Protein AF-A0A6N7BJI2-F1 (afdb_monomer)

Secondary structure (DSSP, 8-state):
-PPP-----GGG-----TTHHHHH-THHHHS-SSHHHHHHHHHHHHHHHHHHHHH-GGGTT--GGGGS--

Solvent-accessible surface area (backbone atoms only — not comparable to full-atom values): 4618 Å² total; per-residue (Å²): 133,84,76,78,82,67,86,82,47,81,84,71,63,80,83,66,63,82,65,51,48,52,71,76,43,45,38,82,77,46,73,35,85,53,74,68,16,55,50,47,55,51,48,54,54,49,51,54,52,48,52,46,67,73,65,38,88,80,54,88,83,70,49,86,79,75,73,72,85,122

Foldseek 3Di:
DDDPPPPPDPVVDDDDDDCRVCVVCVCVPQVDPDPSSVVSVVVVVVVVVVCDVVVDVPCPQPDPVNPPPD

Structure (mmCIF, N/CA/C/O backbone):
data_AF-A0A6N7BJI2-F1
#
_entry.id   AF-A0A6N7BJI2-F1
#
loop_
_atom_site.group_PDB
_atom_site.id
_atom_site.type_symbol
_atom_site.label_atom_id
_atom_site.label_alt_id
_atom_site.label_comp_id
_atom_site.label_asym_id
_atom_site.label_entity_id
_atom_site.label_seq_id
_atom_site.pdbx_PDB_ins_code
_atom_site.Cartn_x
_atom_site.Cartn_y
_atom_site.Cartn_z
_atom_site.occupancy
_atom_site.B_iso_or_equiv
_atom_site.auth_seq_id
_atom_site.auth_comp_id
_atom_site.auth_asym_id
_atom_site.auth_atom_id
_atom_site.pdbx_PDB_model_num
ATOM 1 N N . MET A 1 1 ? -31.389 -15.835 26.722 1.00 40.53 1 MET A N 1
ATOM 2 C CA . MET A 1 1 ? -30.386 -14.995 27.409 1.00 40.53 1 MET A CA 1
ATOM 3 C C . MET A 1 1 ? -29.890 -13.965 26.411 1.00 40.53 1 MET A C 1
ATOM 5 O O . MET A 1 1 ? -29.217 -14.338 25.458 1.00 40.53 1 MET A O 1
ATOM 9 N N . ALA A 1 2 ? -30.342 -12.716 26.537 1.00 44.81 2 ALA A N 1
ATOM 10 C CA . ALA A 1 2 ? -29.928 -11.636 25.648 1.00 44.81 2 ALA A CA 1
ATOM 11 C C . ALA A 1 2 ? -28.477 -11.263 25.975 1.00 44.81 2 ALA A C 1
ATOM 13 O O . ALA A 1 2 ? -28.148 -11.017 27.132 1.00 44.81 2 ALA A O 1
ATOM 14 N N . LYS A 1 3 ? -27.610 -11.308 24.963 1.00 51.72 3 LYS A N 1
ATOM 15 C CA . LYS A 1 3 ? -26.189 -10.972 25.069 1.00 51.72 3 LYS A CA 1
ATOM 16 C C . LYS A 1 3 ? -26.093 -9.491 25.440 1.00 51.72 3 LYS A C 1
ATOM 18 O O . LYS A 1 3 ? -26.679 -8.671 24.739 1.00 51.72 3 LYS A O 1
ATOM 23 N N . GLU A 1 4 ? -25.422 -9.166 26.545 1.00 53.47 4 GLU A N 1
ATOM 24 C CA . GLU A 1 4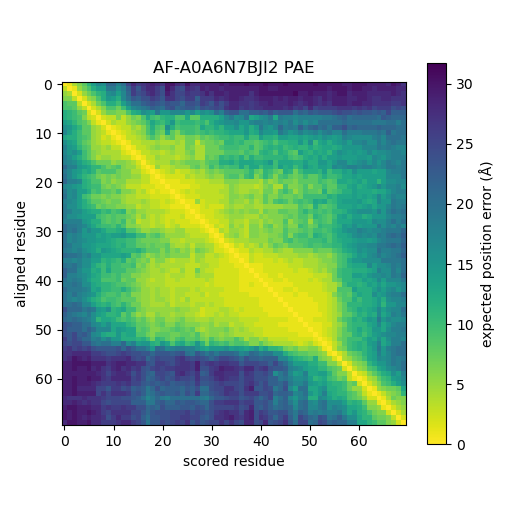 ? -25.182 -7.781 26.949 1.00 53.47 4 GLU A CA 1
ATOM 25 C C . GLU A 1 4 ? -24.613 -7.002 25.760 1.00 53.47 4 GLU A C 1
ATOM 27 O O . GLU A 1 4 ? -23.577 -7.370 25.199 1.00 53.47 4 GLU A O 1
ATOM 32 N N . ASN A 1 5 ? -25.316 -5.943 25.354 1.00 58.84 5 ASN A N 1
ATOM 33 C CA . ASN A 1 5 ? -24.838 -4.987 24.364 1.00 58.84 5 ASN A CA 1
ATOM 34 C C . ASN A 1 5 ? -23.734 -4.159 25.029 1.00 58.84 5 ASN A C 1
ATOM 36 O O . ASN A 1 5 ? -23.954 -3.016 25.424 1.00 58.84 5 ASN A O 1
ATOM 40 N N . GLY A 1 6 ? -22.572 -4.784 25.234 1.00 63.12 6 GLY A N 1
ATOM 41 C CA . GLY A 1 6 ? -21.394 -4.148 25.797 1.00 63.12 6 GLY A CA 1
ATOM 42 C C . GLY A 1 6 ? -21.112 -2.873 25.020 1.00 63.12 6 GLY A C 1
ATOM 43 O O . GLY A 1 6 ? -21.022 -2.920 23.797 1.00 63.12 6 GLY A O 1
ATOM 44 N N . ASN A 1 7 ? -21.056 -1.759 25.750 1.00 66.12 7 ASN A N 1
ATOM 45 C CA . ASN 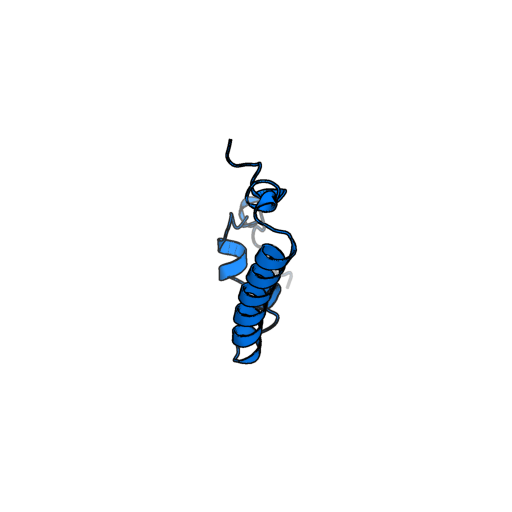A 1 7 ? -20.884 -0.382 25.290 1.00 66.12 7 ASN A CA 1
ATOM 46 C C . ASN A 1 7 ? -19.952 -0.249 24.070 1.00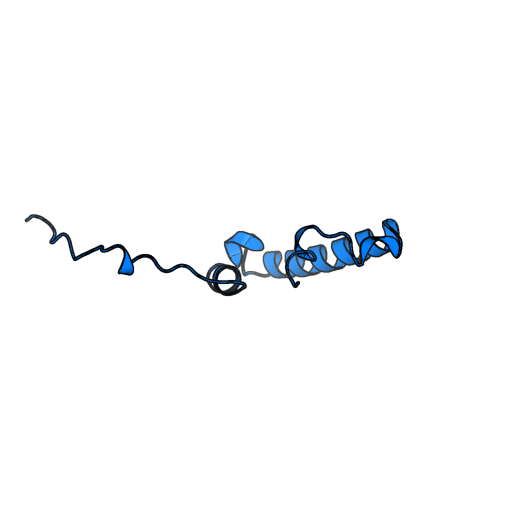 66.12 7 ASN A C 1
ATOM 48 O O . ASN A 1 7 ? -18.766 0.045 24.209 1.00 66.12 7 ASN A O 1
ATOM 52 N N . TYR A 1 8 ? -20.489 -0.445 22.865 1.00 71.19 8 TYR A N 1
ATOM 53 C CA . TYR A 1 8 ? -19.814 -0.131 21.614 1.00 71.19 8 TYR A CA 1
ATOM 54 C C . TYR A 1 8 ? -20.109 1.333 21.313 1.00 71.19 8 TYR A C 1
ATOM 56 O O . TYR A 1 8 ? -21.080 1.680 20.642 1.00 71.19 8 TYR A O 1
ATOM 64 N N . THR A 1 9 ? -19.325 2.206 21.931 1.00 80.25 9 THR A N 1
ATOM 65 C CA . THR A 1 9 ? -19.437 3.655 21.783 1.00 80.25 9 THR A CA 1
ATOM 66 C C . THR A 1 9 ? -18.541 4.134 20.643 1.00 80.25 9 THR A C 1
ATOM 68 O O . THR A 1 9 ? -17.667 3.412 20.170 1.00 80.25 9 THR A O 1
ATOM 71 N N . ALA A 1 10 ? -18.707 5.381 20.192 1.00 74.75 10 ALA A N 1
ATOM 72 C CA . ALA A 1 10 ? -17.857 5.950 19.137 1.00 74.75 10 ALA A CA 1
ATOM 73 C C . ALA A 1 10 ? -16.350 5.911 19.485 1.00 74.75 10 ALA A C 1
ATOM 75 O O . ALA A 1 10 ? -15.507 5.828 18.597 1.00 74.75 10 ALA A O 1
ATOM 76 N N . SER A 1 11 ? -16.008 5.891 20.778 1.00 76.25 11 SER A N 1
ATOM 77 C CA . SER A 1 11 ? -14.643 5.703 21.284 1.00 76.25 11 SER A CA 1
ATOM 78 C C . SER A 1 11 ? -14.067 4.298 21.055 1.00 76.25 11 SER A C 1
ATOM 80 O O . SER A 1 11 ? -12.861 4.114 21.179 1.00 76.25 11 SER A O 1
ATOM 82 N N . SER A 1 12 ? -14.892 3.302 20.719 1.00 79.56 12 SER A N 1
ATOM 83 C CA . SER A 1 12 ? -14.453 1.950 20.351 1.00 79.56 12 SER A CA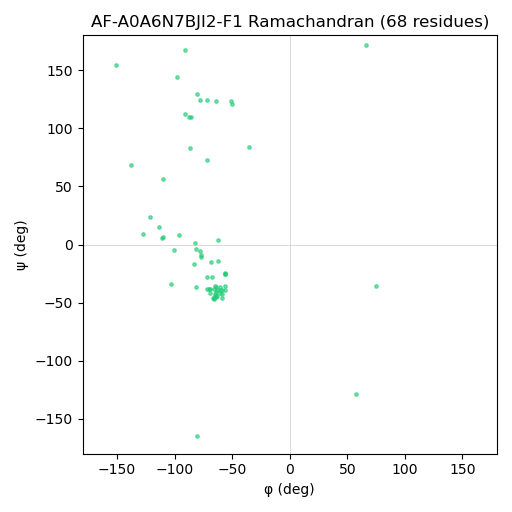 1
ATOM 84 C C . SER A 1 12 ? -13.898 1.878 18.919 1.00 79.56 12 SER A C 1
ATOM 86 O O . SER A 1 12 ? -13.308 0.864 18.537 1.00 79.56 12 SER A O 1
ATOM 88 N N . ILE A 1 13 ? -14.074 2.935 18.114 1.00 81.31 13 ILE A N 1
ATOM 89 C CA . ILE A 1 13 ? -13.563 3.022 16.743 1.00 81.31 13 ILE A CA 1
ATOM 90 C C . ILE A 1 13 ? -12.134 3.569 16.776 1.00 81.31 13 ILE A C 1
ATOM 92 O O . ILE A 1 13 ? -11.898 4.750 17.022 1.00 81.31 13 ILE A O 1
ATOM 96 N N . ASN A 1 14 ? -11.169 2.701 16.475 1.00 77.25 14 ASN A N 1
ATOM 97 C CA . ASN A 1 14 ? -9.762 3.080 16.382 1.00 77.25 14 ASN A CA 1
ATOM 98 C C . ASN A 1 14 ? -9.403 3.493 14.953 1.00 77.25 14 ASN A C 1
ATOM 100 O O . ASN A 1 14 ? -9.344 2.655 14.051 1.00 77.25 14 ASN A O 1
ATOM 104 N N . VAL A 1 15 ? -9.106 4.778 14.760 1.00 80.62 15 VAL A N 1
ATOM 105 C CA . VAL A 1 15 ? -8.554 5.291 13.502 1.00 80.62 15 VAL A CA 1
ATOM 106 C C . VAL A 1 15 ? -7.038 5.126 13.533 1.00 80.62 15 VAL A C 1
ATOM 108 O O . VAL A 1 15 ? -6.345 5.810 14.282 1.00 80.62 15 VAL A O 1
ATOM 111 N N . LEU A 1 16 ? -6.524 4.206 12.718 1.00 83.19 16 LEU A N 1
ATOM 112 C CA . LEU A 1 16 ? -5.086 4.003 12.540 1.00 83.19 16 LEU A CA 1
ATOM 113 C C . LEU A 1 16 ? -4.543 5.095 11.618 1.00 83.19 16 LEU A C 1
ATOM 115 O O . LEU A 1 16 ? -5.045 5.262 10.505 1.00 83.19 16 LEU A O 1
ATOM 119 N N . LYS A 1 17 ? -3.538 5.847 12.074 1.00 78.38 17 LYS A N 1
ATOM 120 C CA . LYS A 1 17 ? -2.974 6.964 11.304 1.00 78.38 17 LYS A CA 1
ATOM 121 C C . LYS A 1 17 ? -1.704 6.528 10.572 1.00 78.38 17 LYS A C 1
ATOM 123 O O . LYS A 1 17 ? -0.903 5.746 11.079 1.00 78.38 17 LYS A O 1
ATOM 128 N N . GLY A 1 18 ? -1.505 7.058 9.366 1.00 81.31 18 GLY A N 1
ATOM 129 C CA . GLY A 1 18 ? -0.288 6.837 8.581 1.00 81.31 18 GLY A CA 1
ATOM 130 C C . GLY A 1 18 ? 0.004 5.356 8.305 1.00 81.31 18 GLY A C 1
ATOM 131 O O . GLY A 1 18 ? -0.853 4.617 7.826 1.00 81.31 18 GLY A O 1
ATOM 132 N N . LEU A 1 19 ? 1.228 4.917 8.609 1.00 83.06 19 LEU A N 1
ATOM 133 C CA . LEU A 1 19 ? 1.721 3.561 8.319 1.00 83.06 19 LEU A CA 1
ATOM 134 C C . LEU A 1 19 ? 1.217 2.481 9.289 1.00 83.06 19 LEU A C 1
ATOM 136 O O . LEU A 1 19 ? 1.481 1.296 9.080 1.00 83.06 19 LEU A O 1
ATOM 140 N N . GLU A 1 20 ? 0.495 2.852 10.347 1.00 81.62 20 GLU A N 1
ATOM 141 C CA . GLU A 1 20 ? 0.019 1.890 11.345 1.00 81.62 20 GLU A CA 1
ATOM 142 C C . GLU A 1 20 ? -0.982 0.886 10.766 1.00 81.62 20 GLU A C 1
ATOM 144 O O . GLU A 1 20 ? -0.959 -0.289 11.133 1.00 81.62 20 GLU A O 1
ATOM 149 N N . ALA A 1 21 ? -1.829 1.322 9.829 1.00 80.25 21 ALA A N 1
ATOM 150 C CA . ALA A 1 21 ? -2.785 0.451 9.148 1.00 80.25 21 ALA A CA 1
ATOM 151 C C . ALA A 1 21 ? -2.077 -0.615 8.297 1.00 80.25 21 ALA A C 1
ATOM 153 O O . ALA A 1 21 ? -2.407 -1.800 8.379 1.00 80.25 21 ALA A O 1
ATOM 154 N N . VAL A 1 22 ? -1.048 -0.195 7.555 1.00 80.94 22 VAL A N 1
ATOM 155 C CA . VAL A 1 22 ? -0.239 -1.064 6.690 1.00 80.94 22 VAL A CA 1
ATOM 156 C C . VAL A 1 22 ? 0.526 -2.092 7.519 1.00 80.94 22 VAL A C 1
ATOM 158 O O . VAL A 1 22 ? 0.531 -3.275 7.193 1.00 80.94 22 VAL A O 1
ATOM 161 N N . ARG A 1 23 ? 1.107 -1.670 8.649 1.00 82.81 23 ARG A N 1
ATOM 162 C CA . ARG A 1 23 ? 1.836 -2.567 9.558 1.00 82.81 23 ARG A CA 1
ATOM 163 C C . ARG A 1 23 ? 0.928 -3.556 10.285 1.00 82.81 23 ARG A C 1
ATOM 165 O O . ARG A 1 23 ? 1.325 -4.699 10.478 1.00 82.81 23 ARG A O 1
ATOM 172 N N . LYS A 1 24 ? -0.279 -3.143 10.694 1.00 84.31 24 LYS A N 1
ATOM 173 C CA . LYS A 1 24 ? -1.230 -4.037 11.380 1.00 84.31 24 LYS A CA 1
ATOM 174 C C . LYS A 1 24 ? -1.851 -5.075 10.449 1.00 84.31 24 LYS A C 1
ATOM 176 O O . LYS A 1 24 ? -2.250 -6.135 10.923 1.00 84.31 24 LYS A O 1
ATOM 181 N N . ARG A 1 25 ? -1.976 -4.780 9.153 1.00 83.31 25 ARG A N 1
ATOM 182 C CA . ARG A 1 25 ? -2.571 -5.689 8.161 1.00 83.31 25 ARG A CA 1
ATOM 183 C C . ARG A 1 25 ? -1.766 -5.692 6.857 1.00 83.31 25 ARG A C 1
ATOM 185 O O . ARG A 1 25 ? -2.279 -5.246 5.833 1.00 83.31 25 ARG A O 1
ATOM 192 N N . PRO A 1 26 ? -0.537 -6.234 6.861 1.00 81.88 26 PRO A N 1
ATOM 193 C CA . PRO A 1 26 ? 0.336 -6.198 5.689 1.00 81.88 26 PRO A CA 1
ATOM 194 C C . PRO A 1 26 ? -0.253 -6.977 4.509 1.00 81.88 26 PRO A C 1
ATOM 196 O O . PRO A 1 26 ? -0.236 -6.480 3.389 1.00 81.88 26 PRO A O 1
ATOM 199 N N . ALA A 1 27 ? -0.883 -8.132 4.756 1.00 80.81 27 ALA A N 1
ATOM 200 C CA . ALA A 1 27 ? -1.505 -8.955 3.712 1.00 80.81 27 ALA A CA 1
ATOM 201 C C . ALA A 1 27 ? -2.559 -8.209 2.871 1.00 80.81 27 ALA A C 1
ATOM 203 O O . ALA A 1 27 ? -2.787 -8.563 1.724 1.00 80.81 27 ALA A O 1
ATOM 204 N N . MET A 1 28 ? -3.180 -7.153 3.408 1.00 84.50 28 MET A N 1
ATOM 205 C CA . MET A 1 28 ? -4.121 -6.323 2.648 1.00 84.50 28 MET A CA 1
ATOM 206 C C . MET A 1 28 ? -3.436 -5.530 1.524 1.00 84.50 28 MET A C 1
ATOM 208 O O . MET A 1 28 ? -4.077 -5.218 0.529 1.00 84.50 28 MET A O 1
ATOM 212 N N . TYR A 1 29 ? -2.151 -5.210 1.682 1.00 77.25 29 TYR A N 1
ATOM 213 C CA . TYR A 1 29 ? -1.381 -4.388 0.746 1.00 77.25 29 TYR A CA 1
ATOM 214 C C . TYR A 1 29 ? -0.440 -5.218 -0.131 1.00 77.25 29 TYR A C 1
ATOM 216 O O . TYR A 1 29 ? -0.242 -4.875 -1.288 1.00 77.25 29 TYR A O 1
ATOM 224 N N . ILE A 1 30 ? 0.118 -6.311 0.404 1.00 80.50 30 ILE A N 1
ATOM 225 C CA . ILE A 1 30 ? 1.076 -7.182 -0.307 1.00 80.50 30 ILE A CA 1
ATOM 226 C C . ILE A 1 30 ? 0.504 -8.567 -0.661 1.00 80.50 30 ILE A C 1
ATOM 228 O O . ILE A 1 30 ? 1.230 -9.440 -1.131 1.00 80.50 30 ILE A O 1
ATOM 232 N N . GLY A 1 31 ? -0.792 -8.792 -0.417 1.00 82.06 31 GLY A N 1
ATOM 233 C CA . GLY A 1 31 ? -1.533 -10.022 -0.731 1.00 82.06 31 GLY A CA 1
ATOM 234 C C . GLY A 1 31 ? -1.255 -11.212 0.197 1.00 82.06 31 GLY A C 1
ATOM 235 O O . GLY A 1 31 ? -2.161 -11.978 0.516 1.00 82.06 31 GLY A O 1
ATOM 236 N N . ASP A 1 32 ? -0.016 -11.369 0.658 1.00 83.75 32 ASP A N 1
ATOM 237 C CA . ASP A 1 32 ? 0.438 -12.463 1.519 1.00 83.75 32 ASP A CA 1
ATOM 238 C C . ASP A 1 32 ? 1.598 -11.977 2.403 1.00 83.75 32 ASP A C 1
ATOM 240 O O . ASP A 1 32 ? 2.305 -11.045 2.038 1.00 83.75 32 ASP A O 1
ATOM 244 N N . VAL A 1 33 ? 1.814 -12.595 3.563 1.00 84.31 33 VAL A N 1
ATOM 245 C CA . VAL A 1 33 ? 2.963 -12.313 4.446 1.00 84.31 33 VAL A CA 1
ATOM 246 C C . VAL A 1 33 ? 4.076 -13.361 4.293 1.00 84.31 33 VAL A C 1
ATOM 248 O O . VAL A 1 33 ? 5.132 -13.234 4.907 1.00 84.31 33 VAL A O 1
ATOM 251 N N . GLY A 1 34 ? 3.848 -14.406 3.488 1.00 86.31 34 GLY A N 1
ATOM 252 C CA . GLY A 1 34 ? 4.839 -15.430 3.155 1.00 86.31 34 GLY A CA 1
ATOM 253 C C . GLY A 1 34 ? 5.831 -15.016 2.059 1.00 86.31 34 GLY A C 1
ATOM 254 O O . GLY A 1 34 ? 5.936 -13.853 1.668 1.00 86.31 34 GLY A O 1
ATOM 255 N N . SER A 1 35 ? 6.548 -15.999 1.506 1.00 85.25 35 SER A N 1
ATOM 256 C CA . SER A 1 35 ? 7.580 -15.781 0.479 1.00 85.25 35 SER A CA 1
ATOM 257 C C . SER A 1 35 ? 7.063 -15.041 -0.757 1.00 85.25 35 SER A C 1
ATOM 259 O O . SER A 1 35 ? 7.775 -14.212 -1.313 1.00 85.25 35 SER A O 1
ATOM 261 N N . ARG A 1 36 ? 5.817 -15.280 -1.180 1.00 85.06 36 ARG A N 1
ATOM 262 C CA . ARG A 1 36 ? 5.202 -14.561 -2.307 1.00 85.06 36 ARG A CA 1
ATOM 263 C C . ARG A 1 36 ? 5.072 -13.065 -2.021 1.00 85.06 36 ARG A C 1
ATOM 265 O O . ARG A 1 36 ? 5.451 -12.265 -2.866 1.00 85.06 36 ARG A O 1
ATOM 272 N N . GLY A 1 37 ? 4.623 -12.695 -0.821 1.00 84.38 37 GLY A N 1
ATOM 273 C CA . GLY A 1 37 ? 4.520 -11.297 -0.394 1.00 84.38 37 GLY A CA 1
ATOM 274 C C . GLY A 1 37 ? 5.864 -10.570 -0.394 1.00 84.38 37 GLY A C 1
ATOM 275 O O . GLY A 1 37 ? 5.945 -9.413 -0.798 1.00 84.38 37 GLY A O 1
ATOM 276 N N . LEU A 1 38 ? 6.942 -11.270 -0.022 1.00 87.75 38 LEU A N 1
ATOM 277 C CA . LEU A 1 38 ? 8.298 -10.721 -0.103 1.00 87.75 38 LEU A CA 1
ATOM 278 C C . LEU A 1 38 ? 8.716 -10.425 -1.551 1.00 87.75 38 LEU A C 1
ATOM 280 O O . LEU A 1 38 ? 9.247 -9.351 -1.821 1.00 87.75 38 LEU A O 1
ATOM 284 N N . HIS A 1 39 ? 8.455 -11.341 -2.487 1.00 91.25 39 HIS A N 1
ATOM 285 C CA . HIS A 1 39 ? 8.737 -11.093 -3.905 1.00 91.25 39 HIS A CA 1
ATOM 286 C C . HIS A 1 39 ? 7.889 -9.938 -4.455 1.00 91.25 39 HIS A C 1
ATOM 288 O O . HIS A 1 39 ? 8.407 -9.129 -5.216 1.00 91.25 39 HIS A O 1
ATOM 294 N N . HIS A 1 40 ? 6.629 -9.802 -4.023 1.00 86.19 40 HIS A N 1
ATOM 295 C CA . HIS A 1 40 ? 5.789 -8.657 -4.387 1.00 86.19 40 HIS A CA 1
ATOM 296 C C . HIS A 1 40 ? 6.403 -7.325 -3.946 1.00 86.19 40 HIS A C 1
ATOM 298 O O . HIS A 1 40 ? 6.438 -6.391 -4.738 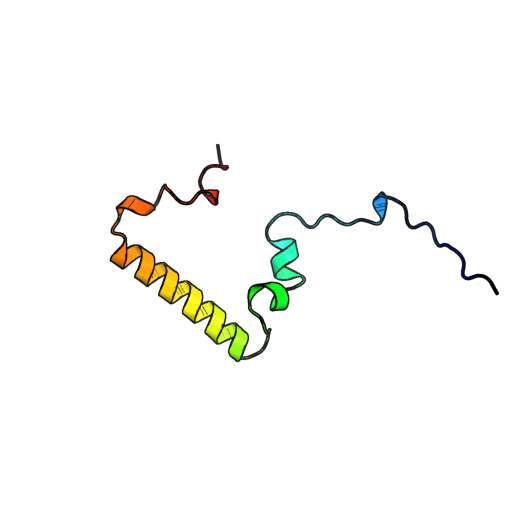1.00 86.19 40 HIS A O 1
ATOM 304 N N . LEU A 1 41 ? 6.957 -7.242 -2.732 1.00 86.25 41 LEU A N 1
ATOM 305 C CA . LEU A 1 41 ? 7.653 -6.033 -2.276 1.00 86.25 41 LEU A CA 1
ATOM 306 C C . LEU A 1 41 ? 8.859 -5.685 -3.155 1.00 86.25 41 LEU A C 1
ATOM 308 O O . LEU A 1 41 ? 9.078 -4.517 -3.462 1.00 86.25 41 LEU A O 1
ATOM 312 N N . ILE A 1 42 ? 9.638 -6.690 -3.558 1.00 89.94 42 ILE A N 1
ATOM 313 C CA . ILE A 1 42 ? 10.799 -6.487 -4.432 1.00 89.94 42 ILE A CA 1
ATOM 314 C C . ILE A 1 42 ? 10.343 -6.004 -5.810 1.00 89.94 42 ILE A C 1
ATOM 316 O O . ILE A 1 42 ? 10.885 -5.020 -6.309 1.00 89.94 42 ILE A O 1
ATOM 320 N N . ASN A 1 43 ? 9.330 -6.649 -6.390 1.00 90.56 43 ASN A N 1
ATOM 321 C CA . ASN A 1 43 ? 8.791 -6.271 -7.694 1.00 90.56 43 ASN A CA 1
ATOM 322 C C . ASN A 1 43 ? 8.284 -4.827 -7.685 1.00 90.56 43 ASN A C 1
ATOM 324 O O . ASN A 1 43 ? 8.679 -4.054 -8.543 1.00 90.56 43 ASN A O 1
ATOM 328 N N . GLU A 1 44 ? 7.533 -4.417 -6.662 1.00 88.81 44 GLU A N 1
ATOM 329 C CA . GLU A 1 44 ? 7.059 -3.033 -6.532 1.00 88.81 44 GLU A CA 1
ATOM 330 C C . GLU A 1 44 ? 8.211 -2.015 -6.488 1.00 88.81 44 GLU A C 1
ATOM 332 O O . GLU A 1 44 ? 8.125 -0.939 -7.079 1.00 88.81 44 GLU A O 1
ATOM 337 N N . VAL A 1 45 ? 9.322 -2.322 -5.809 1.00 88.69 45 VAL A N 1
ATOM 338 C CA . VAL A 1 45 ? 10.493 -1.425 -5.769 1.00 88.69 45 VAL A CA 1
ATOM 339 C C . VAL A 1 45 ? 11.185 -1.356 -7.129 1.00 88.69 45 VAL A C 1
ATOM 341 O O . VAL A 1 45 ? 11.584 -0.273 -7.567 1.00 88.69 45 VAL A O 1
ATOM 344 N N . VAL A 1 46 ? 11.324 -2.496 -7.801 1.00 91.19 46 VAL A N 1
ATOM 345 C CA . VAL A 1 46 ? 11.933 -2.580 -9.131 1.00 91.19 46 VAL A CA 1
ATOM 346 C C . VAL A 1 46 ? 11.071 -1.852 -10.160 1.00 91.19 46 VAL A C 1
ATOM 348 O O . VAL A 1 46 ? 11.598 -1.022 -10.893 1.00 91.19 46 VAL A O 1
ATOM 351 N N . ASP A 1 47 ? 9.759 -2.065 -10.154 1.00 86.94 47 ASP A N 1
ATOM 352 C CA . ASP A 1 47 ? 8.814 -1.421 -11.066 1.00 86.94 47 ASP A CA 1
ATOM 353 C C . ASP A 1 47 ? 8.776 0.092 -10.846 1.00 86.94 47 ASP A C 1
ATOM 355 O O . ASP A 1 47 ? 8.843 0.854 -11.807 1.00 86.94 47 ASP A O 1
ATOM 359 N N . ASN A 1 48 ? 8.804 0.556 -9.589 1.00 88.56 48 ASN A N 1
ATOM 360 C CA . ASN A 1 48 ? 8.955 1.985 -9.296 1.00 88.56 48 ASN A CA 1
ATOM 361 C C . ASN A 1 48 ? 10.273 2.551 -9.851 1.00 88.56 48 ASN A C 1
ATOM 363 O O . ASN A 1 48 ? 10.293 3.677 -10.348 1.00 88.56 48 ASN A O 1
ATOM 367 N N . SER A 1 49 ? 11.362 1.782 -9.773 1.00 87.25 49 SER A N 1
ATOM 368 C CA . SER A 1 49 ? 12.677 2.191 -10.282 1.00 87.25 49 SER A CA 1
ATOM 369 C C . SER A 1 49 ? 12.706 2.232 -11.815 1.00 87.25 49 SER A C 1
ATOM 371 O O . SER A 1 49 ? 13.291 3.144 -12.400 1.00 87.25 49 SER A O 1
ATOM 373 N N . ILE A 1 50 ? 12.044 1.276 -12.475 1.00 86.75 50 ILE A N 1
ATOM 374 C CA . ILE A 1 50 ? 11.874 1.229 -13.933 1.00 86.75 50 ILE A CA 1
ATOM 375 C C . ILE A 1 50 ? 10.993 2.390 -14.396 1.00 86.75 50 ILE A C 1
ATOM 377 O O . ILE A 1 50 ? 11.377 3.100 -15.320 1.00 86.75 50 ILE A O 1
ATOM 381 N N . ASP A 1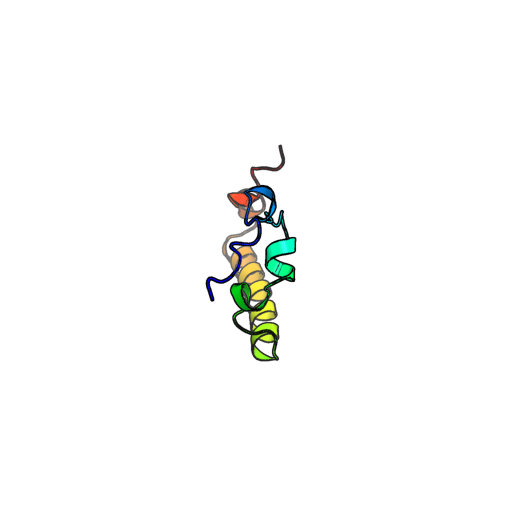 51 ? 9.866 2.647 -13.731 1.00 84.81 51 ASP A N 1
ATOM 382 C CA . ASP A 1 51 ? 8.994 3.789 -14.014 1.00 84.81 51 ASP A CA 1
ATOM 383 C C . ASP A 1 51 ? 9.751 5.118 -13.925 1.00 84.81 51 ASP A C 1
ATOM 385 O O . ASP A 1 51 ? 9.535 6.014 -14.738 1.00 84.81 51 ASP A O 1
ATOM 389 N N . GLU A 1 52 ? 10.653 5.267 -12.957 1.00 83.62 52 GLU A N 1
ATOM 390 C CA . GLU A 1 52 ? 11.477 6.469 -12.809 1.00 83.62 52 GLU A CA 1
ATOM 391 C C . GLU A 1 52 ? 12.556 6.579 -13.892 1.00 83.62 52 GLU A C 1
ATOM 393 O O . GLU A 1 52 ? 12.780 7.671 -14.425 1.00 83.62 52 GLU A O 1
ATOM 398 N N . ALA A 1 53 ? 13.168 5.458 -14.279 1.00 81.06 53 ALA A N 1
ATOM 399 C CA . ALA A 1 53 ? 14.112 5.404 -15.390 1.00 81.06 53 ALA A CA 1
ATOM 400 C C . ALA A 1 53 ? 13.437 5.694 -16.746 1.00 81.06 53 ALA A C 1
ATOM 402 O O . ALA A 1 53 ? 14.008 6.396 -17.581 1.00 81.06 53 ALA A O 1
ATOM 403 N N . LEU A 1 54 ? 12.210 5.205 -16.954 1.00 79.44 54 LEU A N 1
ATOM 404 C CA . LEU A 1 54 ? 11.434 5.368 -18.187 1.00 79.44 54 LEU A CA 1
ATOM 405 C C . LEU A 1 54 ? 10.724 6.728 -18.278 1.00 79.44 54 LEU A C 1
ATOM 407 O O . LEU A 1 54 ? 10.645 7.306 -19.361 1.00 79.44 54 LEU A O 1
ATOM 411 N N . ALA A 1 55 ? 10.223 7.276 -17.166 1.00 72.50 55 ALA A N 1
ATOM 412 C CA . ALA A 1 55 ? 9.571 8.591 -17.138 1.00 72.50 55 ALA A CA 1
ATOM 413 C C . ALA A 1 55 ? 10.571 9.765 -17.175 1.00 72.50 55 ALA A C 1
ATOM 415 O O . ALA A 1 55 ? 10.168 10.927 -17.318 1.00 72.50 55 ALA A O 1
ATOM 416 N N . GLY A 1 56 ? 11.868 9.474 -17.043 1.00 62.28 56 GLY A N 1
ATOM 417 C CA . GLY A 1 56 ? 12.935 10.457 -16.922 1.00 62.28 56 GLY A CA 1
ATOM 418 C C . GLY A 1 56 ? 12.860 11.269 -15.616 1.00 62.28 56 GLY A C 1
ATOM 419 O O . GLY A 1 56 ? 11.859 11.246 -14.894 1.00 62.28 56 GLY A O 1
ATOM 420 N N . PRO A 1 57 ? 13.888 12.082 -15.307 1.00 58.00 57 PRO A N 1
ATOM 421 C CA . PRO 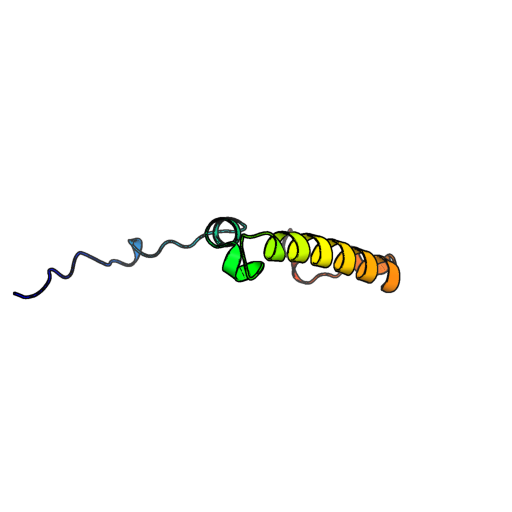A 1 57 ? 14.019 12.814 -14.036 1.00 58.00 57 PRO A CA 1
ATOM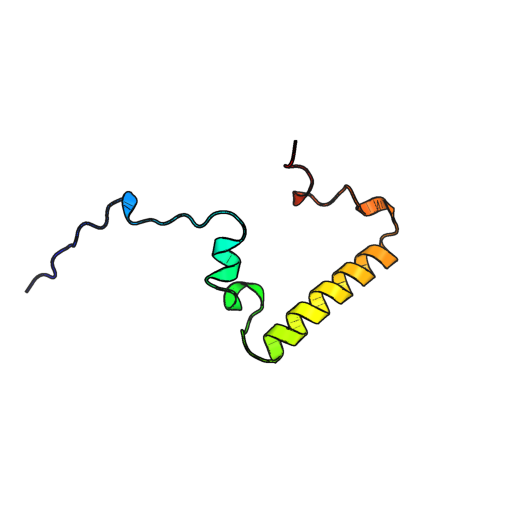 422 C C . PRO A 1 57 ? 12.911 13.854 -13.741 1.00 58.00 57 PRO A C 1
ATOM 424 O O . PRO A 1 57 ? 12.954 14.547 -12.726 1.00 58.00 57 PRO A O 1
ATOM 427 N N . LYS A 1 58 ? 11.881 13.986 -14.588 1.00 50.84 58 LYS A N 1
ATOM 428 C CA . LYS A 1 58 ? 10.814 14.993 -14.458 1.00 50.84 58 LYS A CA 1
ATOM 429 C C . LYS A 1 58 ? 9.684 14.627 -13.487 1.00 50.84 58 LYS A C 1
ATOM 431 O O . LYS A 1 58 ? 8.760 15.427 -13.323 1.00 50.84 58 LYS A O 1
ATOM 436 N N . ARG A 1 59 ? 9.735 13.472 -12.811 1.00 51.59 59 ARG A N 1
ATOM 437 C CA . ARG A 1 59 ? 8.663 13.026 -11.897 1.00 51.59 59 ARG A CA 1
ATOM 438 C C . ARG A 1 59 ? 9.031 13.010 -10.408 1.00 51.59 59 ARG A C 1
ATOM 440 O O . ARG A 1 59 ? 8.173 12.667 -9.599 1.00 51.59 59 ARG A O 1
ATOM 447 N N . PHE A 1 60 ? 10.213 13.495 -10.017 1.00 49.91 60 PHE A N 1
ATOM 448 C CA . PHE A 1 60 ? 10.594 13.600 -8.597 1.00 49.91 60 PHE A CA 1
ATOM 449 C C . PHE A 1 60 ? 9.681 14.547 -7.774 1.00 49.91 60 PHE A C 1
ATOM 451 O O . PHE A 1 60 ? 9.674 14.489 -6.553 1.00 49.91 60 PHE A O 1
ATOM 458 N N . GLY A 1 61 ? 8.845 15.380 -8.421 1.00 52.00 61 GLY A N 1
ATOM 459 C CA . GLY A 1 61 ? 7.940 16.330 -7.745 1.00 52.00 61 GLY A CA 1
ATOM 460 C C . GLY A 1 61 ? 6.458 16.284 -8.147 1.00 52.00 61 GLY A C 1
ATOM 461 O O . GLY A 1 61 ? 5.712 17.185 -7.776 1.00 52.00 61 GLY A O 1
ATOM 462 N N . ARG A 1 62 ? 6.002 15.294 -8.935 1.00 52.44 62 ARG A N 1
ATOM 463 C CA . ARG A 1 62 ? 4.616 15.254 -9.471 1.00 52.44 62 ARG A CA 1
ATOM 464 C C . ARG A 1 62 ? 3.808 14.014 -9.075 1.00 52.44 62 ARG A C 1
ATOM 466 O O . ARG A 1 62 ? 2.860 13.659 -9.770 1.00 52.44 62 ARG A O 1
ATOM 473 N N . ARG A 1 63 ? 4.145 13.341 -7.970 1.00 56.16 63 ARG A N 1
ATOM 474 C CA . ARG A 1 63 ? 3.238 12.332 -7.396 1.00 56.16 63 ARG A CA 1
ATOM 475 C C . ARG A 1 63 ? 2.151 13.059 -6.565 1.00 56.16 63 ARG A C 1
ATOM 477 O O . ARG A 1 63 ? 2.514 13.884 -5.730 1.00 56.16 63 ARG A O 1
ATOM 484 N N . PRO A 1 64 ? 0.842 12.782 -6.746 1.00 51.53 64 PRO A N 1
ATOM 485 C CA . PRO A 1 64 ? -0.252 13.477 -6.041 1.00 51.53 64 PRO A CA 1
ATOM 486 C C . PRO A 1 64 ? -0.170 13.433 -4.505 1.00 51.53 64 PRO A C 1
ATOM 488 O O . PRO A 1 64 ? -0.668 14.328 -3.826 1.00 51.53 64 PRO A O 1
ATOM 491 N N . TRP A 1 65 ? 0.500 12.422 -3.947 1.00 55.72 65 TRP A N 1
ATOM 492 C CA . TRP A 1 65 ? 0.714 12.276 -2.506 1.00 55.72 65 TRP A CA 1
ATOM 493 C C . TRP A 1 65 ? 1.909 13.083 -1.968 1.00 55.72 65 TRP A C 1
ATOM 495 O O . TRP A 1 65 ? 1.958 13.356 -0.775 1.00 55.72 65 TRP A O 1
ATOM 505 N N . ALA A 1 66 ? 2.827 13.539 -2.828 1.00 49.66 66 ALA A N 1
ATOM 506 C CA . ALA A 1 66 ? 3.967 14.380 -2.444 1.00 49.66 66 ALA A CA 1
ATOM 507 C C . ALA A 1 66 ? 3.602 15.875 -2.295 1.00 49.66 66 ALA A C 1
ATOM 509 O O . ALA A 1 66 ? 4.442 16.683 -1.916 1.00 49.66 66 ALA A O 1
ATOM 510 N N . ARG A 1 67 ? 2.349 16.259 -2.590 1.00 45.50 67 ARG A N 1
ATOM 511 C CA . ARG A 1 67 ? 1.870 17.655 -2.558 1.00 45.50 67 ARG A CA 1
ATOM 512 C C . ARG A 1 67 ? 1.168 18.066 -1.254 1.00 45.50 67 ARG A C 1
ATOM 514 O O . ARG A 1 67 ? 0.596 19.145 -1.208 1.00 45.50 67 ARG A O 1
ATOM 521 N N . HIS A 1 68 ? 1.190 17.223 -0.222 1.00 41.91 68 HIS A N 1
ATOM 522 C CA . HIS A 1 68 ? 0.492 17.482 1.049 1.00 41.91 68 HIS A CA 1
ATOM 523 C C . HIS A 1 68 ? 1.434 17.688 2.248 1.00 41.91 68 HIS A C 1
ATOM 525 O O . HIS A 1 68 ? 0.986 17.649 3.389 1.00 41.91 68 HIS A O 1
ATOM 531 N N . SER A 1 69 ? 2.723 17.926 1.996 1.00 46.94 69 SER A N 1
ATOM 532 C CA . SER A 1 69 ? 3.707 18.295 3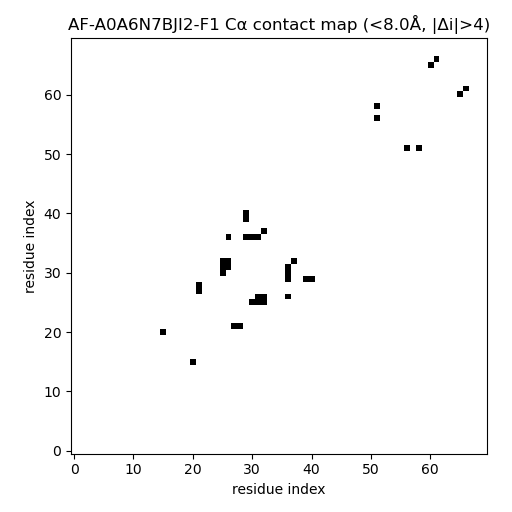.024 1.00 46.94 69 SER A CA 1
ATOM 533 C C . SER A 1 69 ? 4.132 19.756 2.858 1.00 46.94 69 SER A C 1
ATOM 535 O O . SER A 1 69 ? 5.308 20.043 2.639 1.00 46.94 69 SER A O 1
ATOM 537 N N . GLY A 1 70 ? 3.154 20.661 2.881 1.00 40.00 70 GLY A N 1
ATOM 538 C CA . GLY A 1 70 ? 3.331 22.112 2.897 1.00 40.00 70 GLY A CA 1
ATOM 539 C C . GLY A 1 70 ? 2.329 22.734 3.849 1.00 40.00 70 GLY A C 1
ATOM 540 O O . GLY A 1 70 ? 1.182 22.234 3.863 1.00 40.00 70 GLY A O 1
#

Radius of gyration: 19.69 Å; Cα contacts (8 Å, |Δi|>4): 19; chains: 1; bounding box: 44×38×46 Å

Nearest PDB structures (foldseek):
  4wub-assembly1_A  TM=9.069E-01  e=3.614E-03  Escherichia coli K-12

pLDDT: mean 73.3, std 15.42, range [40.0, 91.25]

Mean predicted aligned error: 13.0 Å

Sequence (70 aa):
MAKENGNYTASSINVLKGLEAVRKRPAMYIGDVGSRGLHHLINEVVDNSIDEALAGPKRFGRRPWARHSG